Protein AF-A0A4V0YYJ3-F1 (afdb_monomer)

pLDDT: mean 87.75, std 16.13, range [38.5, 98.38]

Solvent-accessible surface area (backbone atoms only — not comparable to full-atom values): 4559 Å² total; per-residue (Å²): 134,88,77,84,73,72,66,58,40,64,66,60,53,51,53,38,30,50,52,37,24,50,28,65,66,45,40,81,71,46,85,48,73,67,55,34,49,53,30,51,50,54,30,51,54,38,52,52,51,35,56,78,66,71,55,54,64,48,74,41,77,89,81,60,34,44,44,74,37,73,91,57,42,77,84,56,50,103

Foldseek 3Di:
DDPPPDFDAPVVLVVLQVLLLCLVVCLVVDDDPVSNVVSVVSNVVSVVVCVVQVWDWDQDPVVSTIDGDPVRDVVGHD

Organism: K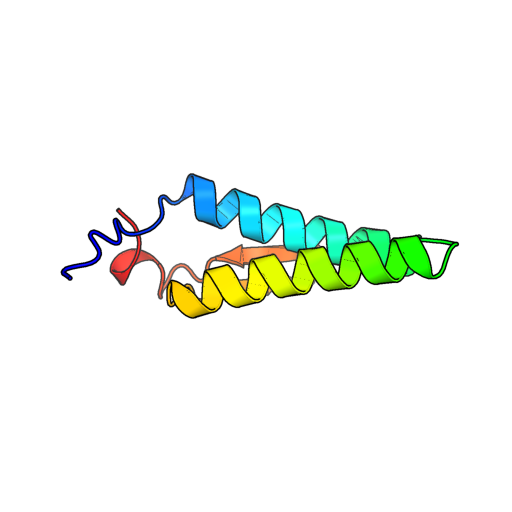tedonosporobacter rubrisoli (NCBI:txid2509675)

Structure (mmCIF, N/CA/C/O backbone):
data_AF-A0A4V0YYJ3-F1
#
_entry.id   AF-A0A4V0YYJ3-F1
#
loop_
_atom_site.group_PDB
_atom_site.id
_atom_site.type_symbol
_atom_site.label_atom_id
_atom_site.label_alt_id
_atom_site.label_comp_id
_atom_site.label_asym_id
_atom_site.label_entity_id
_atom_site.label_seq_id
_atom_site.pdbx_PDB_ins_code
_atom_site.Cartn_x
_atom_site.Cartn_y
_atom_site.Cartn_z
_atom_site.occupancy
_atom_site.B_iso_or_equiv
_atom_site.auth_seq_id
_atom_site.auth_comp_id
_atom_site.auth_asym_id
_atom_site.auth_atom_id
_atom_site.pdbx_PDB_model_num
ATOM 1 N N . MET A 1 1 ? 8.509 11.849 29.420 1.00 38.50 1 MET A N 1
ATOM 2 C CA . MET A 1 1 ? 7.938 12.717 28.370 1.00 38.50 1 MET A CA 1
ATOM 3 C C . MET A 1 1 ? 6.691 12.018 27.856 1.00 38.50 1 MET A C 1
ATOM 5 O O . MET A 1 1 ? 6.817 10.941 27.294 1.00 38.50 1 MET A O 1
ATOM 9 N N . MET A 1 2 ? 5.500 12.528 28.178 1.00 41.25 2 MET A N 1
ATOM 10 C CA . MET A 1 2 ? 4.240 11.970 27.678 1.00 41.25 2 MET A CA 1
ATOM 11 C C . MET A 1 2 ? 4.096 12.403 26.218 1.00 41.25 2 MET A C 1
ATOM 13 O O . MET A 1 2 ? 3.819 13.570 25.950 1.00 41.25 2 MET A O 1
ATOM 17 N N . ASN A 1 3 ? 4.355 11.500 25.273 1.00 49.22 3 ASN A N 1
ATOM 18 C CA . ASN A 1 3 ? 4.050 11.768 23.873 1.00 49.22 3 ASN A CA 1
ATOM 19 C C . ASN A 1 3 ? 2.525 11.813 23.734 1.00 49.22 3 ASN A C 1
ATOM 21 O O . ASN A 1 3 ? 1.864 10.784 23.849 1.00 49.22 3 ASN A O 1
ATOM 25 N N . ASN A 1 4 ? 1.978 13.004 23.482 1.00 51.31 4 ASN A N 1
ATOM 26 C CA . ASN A 1 4 ? 0.612 13.209 22.998 1.00 51.31 4 ASN A CA 1
ATOM 27 C C . ASN A 1 4 ? 0.479 12.624 21.578 1.00 51.31 4 ASN A C 1
ATOM 29 O O . ASN A 1 4 ? 0.320 13.362 20.605 1.00 51.31 4 ASN A O 1
ATOM 33 N N . HIS A 1 5 ? 0.584 11.303 21.429 1.00 65.31 5 HIS A N 1
ATOM 34 C CA . HIS A 1 5 ? 0.232 10.641 20.179 1.00 65.31 5 HIS A CA 1
ATOM 35 C C . HIS A 1 5 ? -1.287 10.646 20.060 1.00 65.31 5 HIS A C 1
ATOM 37 O O . HIS A 1 5 ? -1.977 9.755 20.548 1.00 65.31 5 HIS A O 1
ATOM 43 N N . LYS A 1 6 ? -1.804 11.712 19.443 1.00 77.81 6 LYS A N 1
ATOM 44 C CA . LYS A 1 6 ? -3.177 11.732 18.958 1.00 77.81 6 LYS A CA 1
ATOM 45 C C . LYS A 1 6 ? -3.330 10.552 17.987 1.00 77.81 6 LYS A C 1
ATOM 47 O O . LYS A 1 6 ? -2.476 10.417 17.106 1.00 77.81 6 LYS A O 1
ATOM 52 N N . PRO A 1 7 ? -4.363 9.711 18.143 1.00 83.94 7 PRO A N 1
ATOM 53 C CA . PRO A 1 7 ? -4.609 8.639 17.194 1.00 83.94 7 PRO A CA 1
ATOM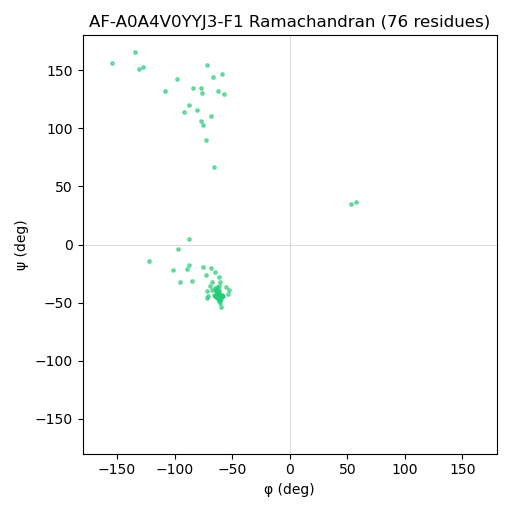 54 C C . PRO A 1 7 ? -4.824 9.225 15.792 1.00 83.94 7 PRO A C 1
ATOM 56 O O . PRO A 1 7 ? -5.339 10.345 15.658 1.00 83.94 7 PRO A O 1
ATOM 59 N N . PRO A 1 8 ? -4.401 8.501 14.748 1.00 89.50 8 PRO A N 1
ATOM 60 C CA . PRO A 1 8 ? -4.506 8.987 13.388 1.00 89.50 8 PRO A CA 1
ATOM 61 C C . PRO A 1 8 ? -5.967 9.095 12.964 1.00 89.50 8 PRO A C 1
ATOM 63 O O . PRO A 1 8 ? -6.808 8.256 13.287 1.00 89.50 8 PRO A O 1
ATOM 66 N N . THR A 1 9 ? -6.259 10.120 12.178 1.00 91.19 9 THR A N 1
ATOM 67 C CA . THR A 1 9 ? -7.563 10.266 11.540 1.00 91.19 9 THR A CA 1
ATOM 68 C C . THR A 1 9 ? -7.725 9.244 10.419 1.00 91.19 9 THR A C 1
ATOM 70 O O . THR A 1 9 ? -6.760 8.826 9.766 1.00 91.19 9 THR A O 1
ATOM 73 N N . ARG A 1 10 ? -8.978 8.901 10.103 1.00 90.50 10 ARG A N 1
ATOM 74 C CA . ARG A 1 10 ? -9.299 8.047 8.948 1.00 90.50 10 ARG A CA 1
ATOM 75 C C . ARG A 1 10 ? -8.670 8.564 7.651 1.00 90.50 10 ARG A C 1
ATOM 77 O O . ARG A 1 10 ? -8.195 7.774 6.841 1.00 90.50 10 ARG A O 1
ATOM 84 N N . GLN A 1 11 ? -8.657 9.880 7.448 1.00 93.00 11 GLN A N 1
ATOM 85 C CA . GLN A 1 11 ? -8.089 10.493 6.249 1.00 93.00 11 GLN A CA 1
ATOM 86 C C . GLN A 1 11 ? -6.579 10.248 6.142 1.00 93.00 11 GLN A C 1
ATOM 88 O O . GLN A 1 11 ? -6.104 9.881 5.070 1.00 93.00 11 GLN A O 1
ATOM 93 N N . GLU A 1 12 ? -5.831 10.404 7.235 1.00 94.62 12 GLU A N 1
ATOM 94 C CA . GLU A 1 12 ? -4.385 10.146 7.252 1.00 94.62 12 GLU A CA 1
ATOM 95 C C . GLU A 1 12 ? -4.073 8.686 6.918 1.00 94.62 12 GLU A C 1
ATOM 97 O O . GLU A 1 12 ? -3.190 8.413 6.103 1.00 94.62 12 GLU A O 1
ATOM 102 N N . ILE A 1 13 ? -4.847 7.755 7.478 1.00 94.81 13 ILE A N 1
ATOM 103 C CA . ILE A 1 13 ? -4.722 6.325 7.182 1.00 94.81 13 ILE A CA 1
ATOM 104 C C . ILE A 1 13 ? -4.972 6.056 5.696 1.00 94.81 13 ILE A C 1
ATOM 106 O O . ILE A 1 13 ? -4.150 5.422 5.034 1.00 94.81 13 ILE A O 1
ATOM 110 N N . LEU A 1 14 ? -6.073 6.574 5.143 1.00 94.88 14 LEU A N 1
ATOM 111 C CA . LEU A 1 14 ? -6.419 6.373 3.733 1.00 94.88 14 LEU A CA 1
ATOM 112 C C . LEU A 1 14 ? -5.354 6.942 2.788 1.00 94.88 14 LEU A C 1
ATOM 114 O O . LEU A 1 14 ? -5.055 6.321 1.771 1.00 94.88 14 LEU A O 1
ATOM 118 N N . VAL A 1 15 ? -4.729 8.071 3.137 1.00 96.69 15 VAL A N 1
ATOM 119 C CA . VAL A 1 15 ? -3.603 8.626 2.370 1.00 96.69 15 VAL A CA 1
ATOM 120 C C . VAL A 1 15 ? -2.414 7.662 2.355 1.00 96.69 15 VAL A C 1
ATOM 122 O O . VAL A 1 15 ? -1.803 7.467 1.305 1.00 96.69 15 VAL A O 1
ATOM 125 N N . LYS A 1 16 ? -2.085 7.022 3.484 1.00 97.62 16 LYS A N 1
ATOM 126 C CA . LYS A 1 16 ? -0.994 6.033 3.542 1.00 97.62 16 LYS A CA 1
ATOM 127 C C . LYS A 1 16 ? -1.301 4.787 2.720 1.00 97.62 16 LYS A C 1
ATOM 129 O O . LYS A 1 16 ? -0.443 4.337 1.961 1.00 97.62 16 LYS A O 1
ATOM 134 N N . LEU A 1 17 ? -2.525 4.273 2.806 1.00 97.50 17 LEU A N 1
ATOM 135 C CA . LEU A 1 17 ? -2.960 3.115 2.020 1.00 97.50 17 LEU A CA 1
ATOM 136 C C . LEU A 1 17 ? -2.964 3.415 0.510 1.00 97.50 17 LEU A C 1
ATOM 138 O O . LEU A 1 17 ? -2.518 2.589 -0.292 1.00 97.50 17 LEU A O 1
ATOM 142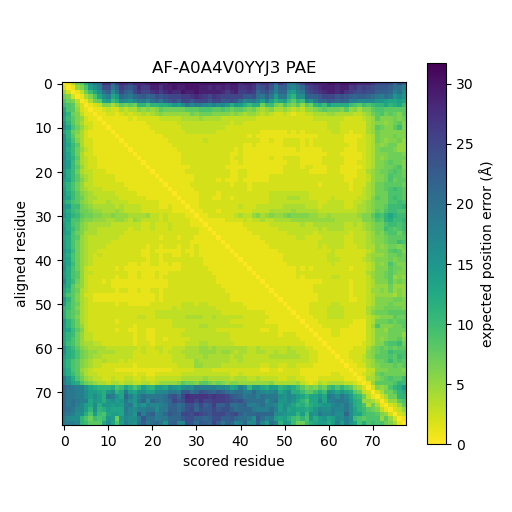 N N . ASP A 1 18 ? -3.383 4.617 0.106 1.00 97.19 18 ASP A N 1
ATOM 143 C CA . ASP A 1 18 ? -3.312 5.075 -1.286 1.00 97.19 18 ASP A CA 1
ATOM 144 C C . ASP A 1 18 ? -1.857 5.171 -1.779 1.00 97.19 18 ASP A C 1
ATOM 146 O O . ASP A 1 18 ? -1.523 4.656 -2.849 1.00 97.19 18 ASP A O 1
ATOM 150 N N . GLN A 1 19 ? -0.952 5.736 -0.973 1.00 97.81 19 GLN A N 1
ATOM 151 C CA . GLN A 1 19 ? 0.481 5.802 -1.290 1.00 97.81 19 GLN A CA 1
ATOM 152 C C . GLN A 1 19 ? 1.093 4.408 -1.484 1.00 97.81 19 GLN A C 1
ATOM 154 O O . GLN A 1 19 ? 1.809 4.181 -2.463 1.00 97.81 19 GLN A O 1
ATOM 159 N N . MET A 1 20 ? 0.770 3.452 -0.609 1.00 98.31 20 MET A N 1
ATOM 160 C CA . MET A 1 20 ? 1.212 2.060 -0.748 1.00 98.31 20 MET A CA 1
ATOM 161 C C . MET A 1 20 ? 0.657 1.403 -2.015 1.00 98.31 20 MET A C 1
ATOM 163 O O . MET A 1 20 ? 1.387 0.699 -2.719 1.00 98.31 20 MET A O 1
ATOM 167 N N . SER A 1 21 ? -0.612 1.664 -2.339 1.00 97.81 21 SER A N 1
ATOM 168 C CA 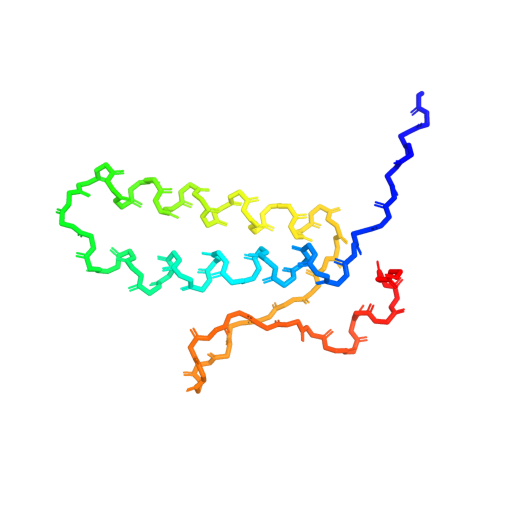. SER A 1 21 ? -1.267 1.142 -3.544 1.00 97.81 21 SER A CA 1
ATOM 169 C C . SER A 1 21 ? -0.567 1.644 -4.806 1.00 97.81 21 SER A C 1
ATOM 171 O O . SER A 1 21 ? -0.171 0.848 -5.660 1.00 97.81 21 SER A O 1
ATOM 173 N N . ARG A 1 22 ? -0.317 2.956 -4.891 1.00 96.94 22 ARG A N 1
ATOM 174 C CA . ARG A 1 22 ? 0.420 3.568 -6.005 1.00 96.94 22 ARG A CA 1
ATOM 175 C C . ARG A 1 22 ? 1.839 3.029 -6.109 1.00 96.94 22 ARG A C 1
ATOM 177 O O . ARG A 1 22 ? 2.259 2.675 -7.205 1.00 96.94 22 ARG A O 1
ATOM 184 N N . ALA A 1 23 ? 2.561 2.917 -4.993 1.00 97.25 23 ALA A N 1
ATOM 185 C CA . ALA A 1 23 ? 3.922 2.390 -4.996 1.00 97.25 23 ALA A CA 1
ATOM 186 C C . ALA A 1 23 ? 3.970 0.964 -5.565 1.00 97.25 23 ALA A C 1
ATOM 188 O O . ALA A 1 23 ? 4.789 0.679 -6.438 1.00 97.25 23 ALA A O 1
ATOM 189 N N . ARG A 1 24 ? 3.038 0.096 -5.154 1.00 96.44 24 ARG A N 1
ATOM 190 C CA . ARG A 1 24 ? 2.927 -1.278 -5.662 1.00 96.44 24 ARG A CA 1
ATOM 191 C C . ARG A 1 24 ? 2.584 -1.340 -7.155 1.00 96.44 24 ARG A C 1
ATOM 193 O O . ARG A 1 24 ? 3.116 -2.194 -7.856 1.00 96.44 24 ARG A O 1
ATOM 200 N N . ILE A 1 25 ? 1.710 -0.458 -7.644 1.00 95.62 25 ILE A N 1
ATOM 201 C CA . ILE A 1 25 ? 1.310 -0.408 -9.062 1.00 95.62 25 ILE A CA 1
ATOM 202 C C . ILE A 1 25 ? 2.437 0.142 -9.944 1.00 95.62 25 ILE A C 1
ATOM 204 O O . ILE A 1 25 ? 2.655 -0.352 -11.048 1.00 95.62 25 ILE A O 1
ATOM 208 N N . VAL A 1 26 ? 3.150 1.165 -9.470 1.00 96.12 26 VAL A N 1
ATOM 209 C CA . VAL A 1 26 ? 4.153 1.887 -10.264 1.00 96.12 26 VAL A CA 1
ATOM 210 C C . VAL A 1 26 ? 5.518 1.202 -10.225 1.00 96.12 26 VAL A C 1
ATOM 212 O O . VAL A 1 26 ? 6.233 1.241 -11.222 1.00 96.12 26 VAL A O 1
ATOM 215 N N . GLN A 1 27 ? 5.894 0.531 -9.132 1.00 96.12 27 GLN A N 1
ATOM 216 C CA . GLN A 1 27 ? 7.210 -0.112 -9.001 1.00 96.12 27 GLN A CA 1
ATOM 217 C C . GLN A 1 27 ? 7.550 -1.077 -10.159 1.00 96.12 27 GLN A C 1
ATOM 219 O O . GLN A 1 27 ? 8.679 -1.005 -10.655 1.00 96.12 27 GLN A O 1
ATOM 224 N N . PRO A 1 28 ? 6.630 -1.929 -10.658 1.00 94.75 28 PRO A N 1
ATOM 225 C CA . PRO A 1 28 ? 6.892 -2.768 -11.829 1.00 94.75 28 PRO A CA 1
ATOM 226 C C . PRO A 1 28 ? 7.110 -1.981 -13.130 1.00 94.75 28 PRO A C 1
ATOM 228 O O . PRO A 1 28 ? 7.748 -2.491 -14.048 1.00 94.75 28 PRO A O 1
ATOM 231 N N . LEU A 1 29 ? 6.585 -0.754 -13.216 1.00 96.06 29 LEU A N 1
ATOM 232 C CA . LEU A 1 29 ? 6.667 0.120 -14.391 1.00 96.06 29 LEU A CA 1
ATOM 233 C C . LEU A 1 29 ? 7.923 1.005 -14.386 1.00 96.06 29 LEU A C 1
ATOM 235 O O . LEU A 1 29 ? 8.330 1.497 -15.441 1.00 96.06 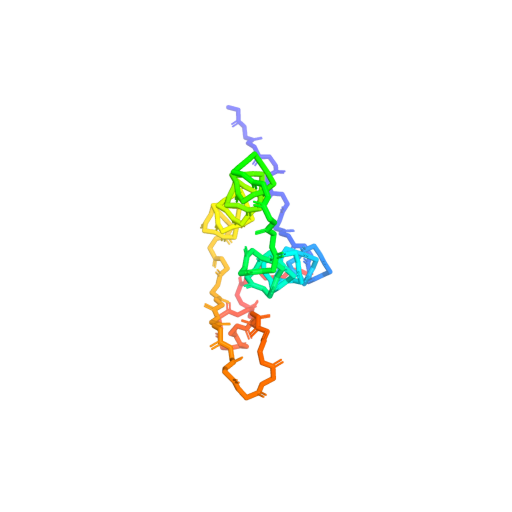29 LEU A O 1
ATOM 239 N N . ALA A 1 30 ? 8.532 1.213 -13.216 1.00 96.25 30 ALA A N 1
ATOM 240 C CA . ALA A 1 30 ? 9.744 2.008 -13.061 1.00 96.25 30 ALA A CA 1
ATOM 241 C C . ALA A 1 30 ? 10.911 1.385 -13.840 1.00 96.25 30 ALA A C 1
ATOM 243 O O . ALA A 1 30 ? 11.174 0.179 -13.758 1.00 96.25 30 ALA A O 1
ATOM 244 N N . ARG A 1 31 ? 11.627 2.215 -14.603 1.00 96.38 31 ARG A N 1
ATOM 245 C CA . ARG A 1 31 ? 12.683 1.750 -15.516 1.00 96.38 31 ARG A CA 1
ATOM 246 C C . ARG A 1 31 ? 14.050 1.831 -14.872 1.00 96.38 31 ARG A C 1
ATOM 248 O O . ARG A 1 31 ? 14.899 0.983 -15.140 1.00 96.38 31 ARG A O 1
ATOM 255 N N . PHE A 1 32 ? 14.253 2.816 -14.003 1.00 96.94 32 PHE A N 1
ATOM 256 C CA . PHE A 1 32 ? 15.547 3.041 -13.390 1.00 96.94 32 PHE A CA 1
ATOM 257 C C . PHE A 1 32 ? 15.627 2.428 -11.984 1.00 96.94 32 PHE A C 1
ATOM 259 O O . PHE A 1 32 ? 14.663 2.494 -11.215 1.00 96.94 32 PHE A O 1
ATOM 266 N N . PRO A 1 33 ? 16.783 1.855 -11.594 1.00 96.50 33 PRO A N 1
ATOM 267 C CA . PRO A 1 33 ? 16.957 1.275 -10.261 1.00 96.50 33 PRO A CA 1
ATOM 268 C C . PRO A 1 33 ? 16.663 2.249 -9.111 1.00 96.50 33 PRO A C 1
ATOM 270 O O . PRO A 1 33 ? 16.080 1.851 -8.107 1.00 96.50 33 PRO A O 1
ATOM 273 N N . HIS A 1 34 ? 17.014 3.529 -9.262 1.00 95.75 34 HIS A N 1
ATOM 274 C CA . HIS A 1 34 ? 16.783 4.539 -8.227 1.00 95.75 34 HIS A CA 1
ATOM 275 C C . HIS A 1 34 ? 15.292 4.861 -8.034 1.00 95.75 34 HIS A C 1
ATOM 277 O O . HIS A 1 34 ? 14.857 5.047 -6.901 1.00 95.75 34 HIS A O 1
ATOM 283 N N . GLU A 1 35 ? 14.488 4.856 -9.104 1.00 96.25 35 GLU A N 1
ATOM 284 C CA . GLU A 1 35 ? 13.029 5.015 -9.015 1.00 96.25 35 GLU A CA 1
ATOM 285 C C . GLU A 1 35 ? 12.404 3.839 -8.262 1.00 96.25 35 GLU A C 1
ATOM 287 O O . GLU A 1 35 ? 11.598 4.033 -7.353 1.00 96.25 35 GLU A O 1
ATOM 292 N N . LYS A 1 36 ? 12.821 2.607 -8.593 1.00 97.00 36 LYS A N 1
ATOM 293 C CA . LYS A 1 36 ? 12.375 1.400 -7.881 1.00 97.00 36 LYS A CA 1
ATOM 294 C C . LYS A 1 36 ? 12.710 1.483 -6.397 1.00 97.00 36 LYS A C 1
ATOM 296 O O . LYS A 1 36 ? 11.853 1.184 -5.568 1.00 97.00 36 LYS A O 1
ATOM 301 N N . GLN A 1 37 ? 13.924 1.920 -6.065 1.00 97.00 37 GLN A N 1
ATOM 302 C CA . GLN A 1 37 ? 14.357 2.076 -4.681 1.00 97.00 37 GLN A CA 1
ATOM 303 C C . GLN A 1 37 ? 13.537 3.134 -3.936 1.00 97.00 37 GLN A C 1
ATOM 305 O O . GLN A 1 37 ? 13.110 2.882 -2.811 1.00 97.00 37 GLN A O 1
ATOM 310 N N . ALA A 1 38 ? 13.260 4.279 -4.564 1.00 96.38 38 ALA A N 1
ATOM 311 C CA . ALA A 1 38 ? 12.427 5.322 -3.972 1.00 96.38 38 ALA A CA 1
ATOM 312 C C . ALA A 1 38 ? 10.996 4.825 -3.695 1.00 96.38 38 ALA A C 1
ATOM 314 O O . ALA A 1 38 ? 10.443 5.093 -2.631 1.00 96.38 38 ALA A O 1
ATOM 315 N N . LEU A 1 39 ? 10.413 4.040 -4.609 1.00 97.81 39 LEU A N 1
ATOM 316 C CA . LEU A 1 39 ? 9.084 3.446 -4.427 1.00 97.81 39 LEU A CA 1
ATOM 317 C C . LEU A 1 39 ? 9.066 2.391 -3.310 1.00 97.81 39 LEU A C 1
ATOM 319 O O . LEU A 1 39 ? 8.122 2.363 -2.523 1.00 97.81 39 LEU A O 1
ATOM 323 N N . ILE A 1 40 ? 10.117 1.568 -3.196 1.00 97.69 40 ILE A N 1
ATOM 324 C CA . ILE A 1 40 ? 10.286 0.620 -2.079 1.00 97.69 40 ILE A CA 1
ATOM 325 C C . ILE A 1 40 ? 10.362 1.373 -0.753 1.00 97.69 40 ILE A C 1
ATOM 327 O O . ILE A 1 40 ? 9.672 1.016 0.196 1.00 97.69 40 ILE A O 1
ATOM 331 N N . GLN A 1 41 ? 11.172 2.429 -0.684 1.00 97.38 41 GLN A N 1
ATOM 332 C CA . GLN A 1 41 ? 11.314 3.234 0.527 1.00 97.38 41 GLN A CA 1
ATOM 333 C C . GLN A 1 41 ? 9.992 3.896 0.919 1.00 97.38 41 GLN A C 1
ATOM 335 O O . GLN A 1 41 ? 9.579 3.779 2.070 1.00 97.38 41 GLN A O 1
ATOM 340 N N . ALA A 1 42 ? 9.292 4.517 -0.034 1.00 96.75 42 ALA A N 1
ATOM 341 C CA . ALA A 1 42 ? 7.987 5.126 0.208 1.00 96.75 42 ALA A CA 1
ATOM 342 C C . ALA A 1 42 ? 6.962 4.105 0.728 1.00 96.75 42 ALA A C 1
ATOM 344 O O . ALA A 1 42 ? 6.243 4.389 1.689 1.00 96.75 42 ALA A O 1
ATOM 345 N N . PHE A 1 43 ? 6.930 2.905 0.137 1.00 98.38 43 PHE A N 1
ATOM 346 C CA . PHE A 1 43 ? 6.085 1.809 0.600 1.00 98.38 43 PHE A CA 1
ATOM 347 C C . PHE A 1 43 ? 6.420 1.420 2.045 1.00 98.38 43 PHE A C 1
ATOM 349 O O . PHE A 1 43 ? 5.540 1.433 2.905 1.00 98.38 43 PHE A O 1
ATOM 356 N N . SER A 1 44 ? 7.693 1.130 2.326 1.00 97.88 44 SER A N 1
ATOM 357 C CA . SER A 1 44 ? 8.148 0.697 3.649 1.00 97.88 44 SER A CA 1
ATOM 358 C C . SER A 1 44 ? 7.895 1.751 4.726 1.00 97.88 44 SER A C 1
ATOM 360 O O . SER A 1 44 ? 7.474 1.406 5.825 1.00 97.88 44 SER A O 1
ATOM 362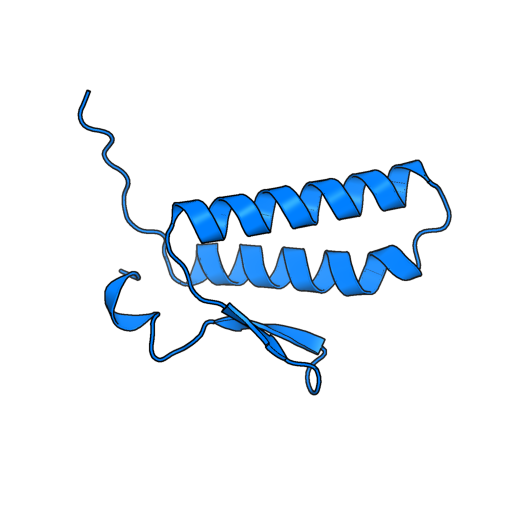 N N . SER A 1 45 ? 8.080 3.039 4.421 1.00 97.94 45 SER A N 1
ATOM 363 C CA . SER A 1 45 ? 7.780 4.124 5.363 1.00 97.94 45 SER A CA 1
ATOM 364 C C . SER A 1 45 ? 6.289 4.227 5.690 1.00 97.94 45 SER A C 1
ATOM 366 O O . SER A 1 45 ? 5.937 4.509 6.834 1.00 97.94 45 SER A O 1
ATOM 368 N N . CYS A 1 46 ? 5.402 3.992 4.719 1.00 97.94 46 CYS A N 1
ATOM 369 C CA . CYS A 1 46 ? 3.960 3.975 4.973 1.00 97.94 46 CYS A CA 1
ATOM 370 C C . CYS A 1 46 ? 3.544 2.746 5.788 1.00 97.94 46 CYS A C 1
ATOM 372 O O . CYS A 1 46 ? 2.800 2.893 6.755 1.00 97.94 46 CYS A O 1
ATOM 374 N N . ALA A 1 47 ? 4.068 1.567 5.441 1.00 97.50 47 ALA A N 1
ATOM 375 C CA . ALA A 1 47 ? 3.802 0.327 6.164 1.00 97.50 47 ALA A CA 1
ATOM 376 C C . ALA A 1 47 ? 4.248 0.421 7.633 1.00 97.50 47 ALA A C 1
ATOM 378 O O . ALA A 1 47 ? 3.458 0.127 8.526 1.00 97.50 47 ALA A O 1
ATOM 379 N N . ALA A 1 48 ? 5.464 0.919 7.884 1.00 97.31 48 ALA A N 1
ATOM 380 C CA . ALA A 1 48 ? 5.994 1.108 9.234 1.00 97.31 48 ALA A CA 1
ATOM 381 C C . ALA A 1 48 ? 5.177 2.121 10.050 1.00 97.31 48 ALA A C 1
ATOM 383 O O . ALA A 1 48 ? 4.975 1.943 11.249 1.00 97.31 48 ALA A O 1
ATOM 384 N N . TRP A 1 49 ? 4.679 3.186 9.409 1.00 96.06 49 TRP A N 1
ATOM 385 C CA . TRP A 1 49 ? 3.801 4.141 10.083 1.00 96.06 49 TRP A CA 1
ATOM 386 C C . TRP A 1 49 ? 2.475 3.488 10.495 1.00 96.06 49 TRP A C 1
ATOM 388 O O . TRP A 1 49 ? 2.052 3.667 11.631 1.00 96.06 49 TRP A O 1
ATOM 398 N N . LEU A 1 50 ? 1.846 2.700 9.616 1.00 94.69 50 LEU A N 1
ATOM 399 C CA . LEU A 1 50 ? 0.598 1.990 9.930 1.00 94.69 50 LEU A CA 1
ATOM 400 C C . LEU A 1 50 ? 0.794 0.959 11.050 1.00 94.69 50 LEU A C 1
ATOM 402 O O . LEU A 1 50 ? -0.048 0.866 11.940 1.00 94.69 50 LEU A O 1
ATOM 406 N N . GLU A 1 51 ? 1.919 0.241 11.042 1.00 93.69 51 GLU A N 1
ATOM 407 C CA . GLU A 1 51 ? 2.293 -0.712 12.092 1.00 93.69 51 GLU A CA 1
ATOM 408 C C . GLU A 1 51 ? 2.479 -0.024 13.451 1.00 93.69 51 GLU A C 1
ATOM 410 O O . GLU A 1 51 ? 1.912 -0.470 14.447 1.00 93.69 51 GLU A O 1
ATOM 415 N N . LEU A 1 52 ? 3.188 1.112 13.487 1.00 93.31 52 LEU A N 1
ATOM 416 C CA . LEU A 1 52 ? 3.367 1.915 14.702 1.00 93.31 52 LEU A CA 1
ATOM 417 C C . LEU A 1 52 ? 2.030 2.417 15.272 1.00 93.31 52 LEU A C 1
ATOM 419 O O . LEU A 1 52 ? 1.900 2.585 16.481 1.00 93.31 52 LEU A O 1
ATOM 423 N N . GLN A 1 53 ? 1.051 2.683 14.405 1.00 91.00 53 GLN A N 1
ATOM 424 C CA . GLN A 1 53 ? -0.296 3.101 14.800 1.00 91.00 53 GLN A CA 1
ATOM 425 C C . GLN A 1 53 ? -1.247 1.918 15.062 1.00 91.00 53 GLN A C 1
ATOM 427 O O . GLN A 1 53 ? -2.428 2.144 15.309 1.00 91.00 53 GLN A O 1
ATOM 432 N N . HIS A 1 54 ? -0.765 0.671 15.001 1.00 90.56 54 HIS A N 1
ATOM 433 C CA . HIS A 1 54 ? -1.571 -0.547 15.144 1.00 90.56 54 HIS A CA 1
ATOM 434 C C . HIS A 1 54 ? -2.778 -0.611 14.188 1.00 90.56 54 HIS A C 1
ATOM 436 O O . HIS A 1 54 ? -3.840 -1.125 14.540 1.00 90.56 54 HIS A O 1
ATOM 442 N N . ILE A 1 55 ? -2.627 -0.089 12.968 1.00 91.19 55 ILE A N 1
ATOM 443 C CA . ILE A 1 55 ? -3.682 -0.103 11.953 1.00 91.19 55 ILE A CA 1
ATOM 444 C C . ILE A 1 55 ? -3.611 -1.405 11.159 1.00 91.19 55 ILE A C 1
ATOM 446 O O . ILE A 1 55 ? -2.612 -1.673 10.493 1.00 91.19 55 ILE A O 1
ATOM 450 N N . ALA A 1 56 ? -4.687 -2.191 11.191 1.00 93.06 56 ALA A N 1
ATOM 451 C CA . ALA A 1 56 ? -4.821 -3.389 10.368 1.00 93.06 56 ALA A CA 1
ATOM 452 C C . ALA A 1 56 ? -5.332 -3.044 8.961 1.00 93.06 56 ALA A C 1
ATOM 454 O O . ALA A 1 56 ? -6.261 -2.249 8.783 1.00 93.06 56 ALA A O 1
ATOM 455 N N . TYR A 1 57 ? -4.701 -3.634 7.954 1.00 95.00 57 TYR A N 1
ATOM 456 C CA . TYR A 1 57 ? -5.017 -3.428 6.549 1.00 95.00 57 TYR A CA 1
ATOM 457 C C . TYR A 1 57 ? -4.600 -4.657 5.739 1.00 95.00 57 TYR A C 1
ATOM 459 O O . TYR A 1 57 ? -3.662 -5.371 6.103 1.00 95.00 57 TYR A O 1
ATOM 467 N N . HIS A 1 58 ? -5.228 -4.855 4.583 1.00 95.62 58 HIS A N 1
ATOM 468 C CA . HIS A 1 58 ? -4.832 -5.887 3.626 1.00 95.62 58 HIS A CA 1
ATOM 469 C C . HIS A 1 58 ? -4.785 -5.337 2.200 1.00 95.62 58 HIS A C 1
ATOM 471 O O . HIS A 1 58 ? -5.275 -4.246 1.914 1.00 95.62 58 HIS A O 1
ATOM 477 N N . TYR A 1 59 ? -4.154 -6.087 1.295 1.00 96.62 59 TYR A N 1
ATOM 478 C CA . TYR A 1 59 ? -4.192 -5.785 -0.133 1.00 96.62 59 TYR A CA 1
ATOM 479 C C . TYR A 1 59 ? -5.348 -6.531 -0.792 1.00 96.62 59 TYR A C 1
ATOM 481 O O . TYR A 1 59 ? -5.317 -7.760 -0.890 1.00 96.62 59 TYR A O 1
ATOM 489 N N . ASP A 1 60 ? -6.336 -5.790 -1.276 1.00 96.25 60 ASP A N 1
ATOM 490 C CA . ASP A 1 60 ? -7.427 -6.333 -2.071 1.00 96.25 60 ASP A CA 1
ATOM 491 C C . ASP A 1 60 ? -6.958 -6.506 -3.524 1.00 96.25 60 ASP A C 1
ATOM 493 O O . ASP A 1 60 ? -6.624 -5.548 -4.228 1.00 96.25 60 ASP A O 1
ATOM 497 N N . GLN A 1 61 ? -6.917 -7.759 -3.979 1.00 94.44 61 GLN A N 1
ATOM 498 C CA . GLN A 1 61 ? -6.478 -8.116 -5.330 1.00 94.44 61 GLN A CA 1
ATOM 499 C C . GLN A 1 61 ? -7.497 -7.742 -6.416 1.00 94.44 61 GLN A C 1
ATOM 501 O O . GLN A 1 61 ? -7.099 -7.528 -7.562 1.00 94.44 61 GLN A O 1
ATOM 506 N N . GLN A 1 62 ? -8.790 -7.666 -6.086 1.00 94.94 62 GLN A N 1
ATOM 507 C CA . GLN A 1 62 ? -9.859 -7.371 -7.041 1.00 94.94 62 GLN A CA 1
ATOM 508 C C . GLN A 1 62 ? -9.807 -5.906 -7.469 1.00 94.94 62 GLN A C 1
ATOM 510 O O . GLN A 1 62 ? -9.838 -5.610 -8.664 1.00 94.94 62 GLN A O 1
ATOM 515 N N . ILE A 1 63 ? -9.654 -4.999 -6.502 1.00 93.12 63 ILE A N 1
ATOM 516 C CA . ILE A 1 63 ? -9.551 -3.553 -6.762 1.00 93.12 63 ILE A CA 1
ATOM 517 C C . ILE A 1 63 ? -8.104 -3.049 -6.816 1.00 93.12 63 ILE A C 1
ATOM 519 O O . ILE A 1 63 ? -7.867 -1.885 -7.130 1.00 93.12 63 ILE A O 1
ATOM 523 N N . ARG A 1 64 ? -7.127 -3.927 -6.558 1.00 93.62 64 ARG A N 1
ATOM 524 C CA . ARG A 1 64 ? -5.682 -3.648 -6.585 1.00 93.62 64 ARG A CA 1
ATOM 525 C C . ARG A 1 64 ? -5.251 -2.524 -5.641 1.00 93.62 64 ARG A C 1
ATOM 527 O O . ARG A 1 64 ? -4.321 -1.777 -5.955 1.00 93.62 64 ARG A O 1
ATOM 534 N N . MET A 1 65 ? -5.874 -2.440 -4.471 1.00 96.62 65 MET A N 1
ATOM 535 C CA . MET A 1 65 ? -5.622 -1.396 -3.478 1.00 96.62 65 MET A CA 1
ATOM 536 C C . MET A 1 65 ? -5.411 -1.981 -2.087 1.00 96.62 65 MET A C 1
ATOM 538 O O . MET A 1 65 ? -5.962 -3.021 -1.742 1.00 96.62 65 MET A O 1
ATOM 542 N N . TYR A 1 66 ? -4.625 -1.285 -1.273 1.00 96.88 66 TYR A N 1
ATOM 543 C CA . TYR A 1 66 ? -4.607 -1.517 0.163 1.00 96.88 66 TYR A CA 1
ATOM 544 C C . TYR A 1 66 ? -5.852 -0.894 0.791 1.00 96.88 66 TYR A C 1
ATOM 546 O O . TYR A 1 66 ? -6.167 0.270 0.534 1.00 96.88 66 TYR A O 1
ATOM 554 N N . VAL A 1 67 ? -6.551 -1.674 1.607 1.00 94.50 67 VAL A N 1
ATOM 555 C CA . VAL A 1 67 ? -7.803 -1.286 2.256 1.00 94.50 67 VAL A CA 1
ATOM 556 C C . VAL A 1 67 ? -7.721 -1.513 3.755 1.00 94.50 67 VAL A C 1
ATOM 558 O O . VAL A 1 67 ? -6.972 -2.359 4.238 1.00 94.50 67 VAL A O 1
ATOM 561 N N . LEU A 1 68 ? -8.493 -0.717 4.484 1.00 92.75 68 LEU A N 1
ATOM 562 C CA . LEU A 1 68 ? -8.584 -0.780 5.932 1.00 92.75 68 LEU A CA 1
ATOM 563 C C . LEU A 1 68 ? -9.449 -1.969 6.363 1.00 92.75 68 LEU A C 1
ATOM 565 O O . LEU A 1 68 ? -10.558 -2.136 5.849 1.00 92.75 68 LEU A O 1
ATOM 569 N N . ASP A 1 69 ? -8.993 -2.731 7.356 1.00 88.69 69 ASP A N 1
ATOM 570 C CA . ASP A 1 69 ? -9.803 -3.793 7.948 1.00 88.69 69 ASP A CA 1
ATOM 571 C C . ASP A 1 69 ? -10.852 -3.195 8.888 1.00 88.69 69 ASP A C 1
ATOM 573 O O . ASP A 1 69 ? -10.558 -2.743 9.997 1.00 88.69 69 ASP A O 1
ATOM 577 N N . HIS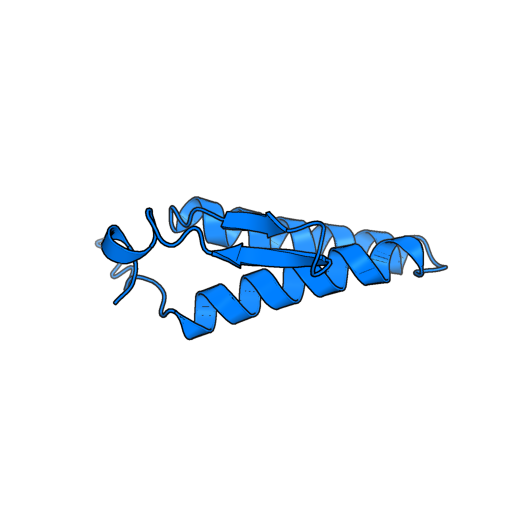 A 1 70 ? -12.109 -3.190 8.441 1.00 66.06 70 HIS A N 1
ATOM 578 C CA . HIS A 1 70 ? -13.202 -2.499 9.130 1.00 66.06 70 HIS A CA 1
ATOM 579 C C . HIS A 1 70 ? -13.467 -3.030 10.552 1.00 66.06 70 HIS A C 1
ATOM 581 O O . HIS A 1 70 ?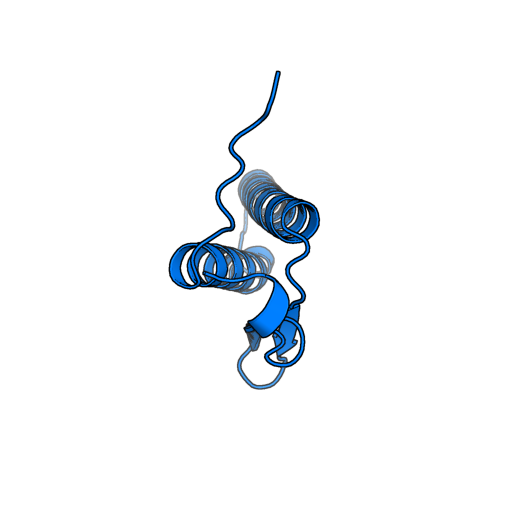 -13.899 -2.267 11.410 1.00 66.06 70 HIS A O 1
ATOM 587 N N . ALA A 1 71 ? -13.161 -4.305 10.820 1.00 59.00 71 ALA A N 1
ATOM 588 C CA . ALA A 1 71 ? -13.337 -4.930 12.135 1.00 59.00 71 ALA A CA 1
ATOM 589 C C . ALA A 1 71 ? -12.273 -4.515 13.175 1.00 59.00 71 ALA A C 1
ATOM 591 O O . ALA A 1 71 ? -12.502 -4.663 14.370 1.00 59.00 71 ALA A O 1
ATOM 592 N N . ALA A 1 72 ? -11.122 -3.994 12.739 1.00 56.03 72 ALA A N 1
ATOM 593 C CA . ALA A 1 72 ? -10.046 -3.519 13.617 1.00 56.03 72 ALA A CA 1
ATOM 594 C C . ALA A 1 72 ? -10.025 -1.984 13.751 1.00 56.03 72 ALA A C 1
ATOM 596 O O . ALA A 1 72 ? -9.496 -1.443 14.717 1.00 56.03 72 ALA A O 1
ATOM 597 N N . ALA A 1 73 ? -10.618 -1.281 12.784 1.00 53.72 73 ALA A N 1
ATOM 598 C CA . ALA A 1 73 ? -10.619 0.174 12.678 1.00 53.72 73 ALA A CA 1
ATOM 599 C C . ALA A 1 73 ? -11.411 0.900 13.782 1.00 53.72 73 ALA A C 1
ATOM 601 O O . ALA A 1 73 ? -11.031 2.002 14.175 1.00 53.72 73 ALA A O 1
ATOM 602 N N . GLU A 1 74 ? -12.491 0.303 14.295 1.00 53.62 74 GLU A N 1
ATOM 603 C CA . GLU A 1 74 ? -13.374 0.954 15.281 1.00 53.62 74 GLU A CA 1
ATOM 604 C C . GLU A 1 74 ? -12.709 1.165 16.651 1.00 53.62 74 GLU A C 1
ATOM 606 O O . GLU A 1 74 ? -13.133 2.031 17.411 1.00 53.62 74 GLU A O 1
ATOM 611 N N . ALA A 1 75 ? -11.637 0.426 16.958 1.00 55.22 75 ALA A N 1
ATOM 612 C CA . ALA A 1 75 ? -10.904 0.561 18.217 1.00 55.22 75 ALA A CA 1
ATOM 613 C C . ALA A 1 75 ? -9.790 1.627 18.180 1.00 55.22 75 ALA A C 1
ATOM 615 O O . ALA A 1 75 ? -9.324 2.055 19.237 1.00 55.22 75 ALA A O 1
ATOM 616 N N . THR A 1 76 ? -9.350 2.049 16.988 1.00 58.56 76 THR A N 1
ATOM 617 C CA . THR A 1 76 ? -8.071 2.772 16.814 1.00 58.56 76 THR A CA 1
ATOM 618 C C . THR A 1 76 ? -8.224 4.151 16.163 1.00 58.56 76 THR A C 1
ATOM 620 O O . THR A 1 76 ? -7.295 4.95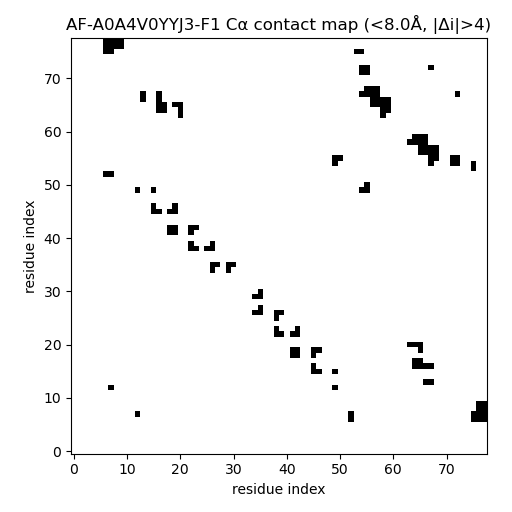6 16.211 1.00 58.56 76 THR A O 1
ATOM 623 N N . ILE A 1 77 ? -9.381 4.453 15.568 1.00 59.19 77 ILE A N 1
ATOM 624 C CA . ILE A 1 77 ? -9.615 5.677 14.786 1.00 59.19 77 ILE A CA 1
ATOM 625 C C . ILE A 1 77 ? -10.533 6.637 15.557 1.00 59.19 77 ILE A C 1
ATOM 627 O O . ILE A 1 77 ? -11.578 6.223 16.054 1.00 59.19 77 ILE A O 1
ATOM 631 N N . GLN A 1 78 ? -10.143 7.917 15.635 1.00 57.50 78 GLN A N 1
ATOM 632 C CA . GLN A 1 78 ? -10.977 9.028 16.129 1.00 57.50 78 GLN A CA 1
ATOM 633 C C . GLN A 1 78 ? -11.712 9.747 14.997 1.00 57.50 78 GLN A C 1
ATOM 635 O O . GLN A 1 78 ? -11.117 9.902 13.901 1.00 57.50 78 GLN A O 1
#

Radius of gyration: 14.01 Å; Cα contacts (8 Å, |Δi|>4): 80; chains: 1; bounding box: 30×21×44 Å

Mean predicted aligned error: 5.82 Å

Secondary structure (DSSP, 8-state):
-----PPPPHHHHHHHHHHHHHHHHHTTT--SHHHHHHHHHHHHHHHHHHHHTT--EEEETTTTEEEE-HHHHTTT--

Sequence (78 aa):
MMNNHKPPTRQEILVKLDQMSRARIVQPLARFPHEKQALIQAFSSCAAWLELQHIAYHYDQQIRMYVLDHAAAEATIQ

Nearest PDB structures (foldseek):
  7s5k-assembly1_E  TM=8.933E-01  e=2.823E+00  Myxococcus xanthus
  7s5c-assembly1_F  TM=6.403E-01  e=2.469E+00  Myxococcus xanthus
  2r5g-assembly1_A  TM=5.303E-01  e=6.734E+00  Homo sapiens